Protein AF-A0A6P0P4T9-F1 (afdb_monomer_lite)

Foldseek 3Di:
DVVLLLVVLCVVQVHNAADPVRHDDLDADADDLVSSVVVVVVVVVVVVVVCVVCVPPDDDDDDCVPQPPDPVNPQVSQCVVCVVVVHDRDDDDDPGDDDDDPDSPSRHPPVVVNLVSCCPDPNNVVVVD

Radius of gyration: 17.33 Å; chains: 1; bounding box: 42×29×46 Å

Structure (mmCIF, N/CA/C/O backbone):
data_AF-A0A6P0P4T9-F1
#
_entry.id   AF-A0A6P0P4T9-F1
#
loop_
_atom_site.group_PDB
_atom_site.id
_atom_site.type_symbol
_atom_site.label_atom_id
_atom_site.label_alt_id
_atom_site.label_comp_id
_atom_site.label_asym_id
_atom_site.label_entity_id
_atom_site.label_seq_id
_atom_site.pdbx_PDB_ins_code
_atom_site.Cartn_x
_atom_site.Cartn_y
_atom_site.Cartn_z
_atom_site.occupancy
_atom_site.B_iso_or_equiv
_atom_site.auth_seq_id
_atom_site.auth_comp_id
_atom_site.auth_asym_id
_atom_site.auth_atom_id
_atom_site.pdbx_PDB_model_num
ATOM 1 N N . MET A 1 1 ? 2.540 5.036 -5.838 1.00 67.06 1 MET A N 1
ATOM 2 C CA . MET A 1 1 ? 3.641 4.279 -6.488 1.00 67.06 1 MET A CA 1
ATOM 3 C C . MET A 1 1 ? 4.438 3.394 -5.519 1.00 67.06 1 MET A C 1
ATOM 5 O O . MET A 1 1 ? 4.642 2.229 -5.840 1.00 67.06 1 MET A O 1
ATOM 9 N N . ARG A 1 2 ? 4.833 3.879 -4.328 1.00 70.62 2 ARG A N 1
ATOM 10 C CA . ARG A 1 2 ? 5.618 3.106 -3.334 1.00 70.62 2 ARG A CA 1
ATOM 11 C C . ARG A 1 2 ? 5.036 1.720 -3.007 1.00 70.62 2 ARG A C 1
ATOM 13 O O . ARG A 1 2 ? 5.771 0.741 -3.058 1.00 70.62 2 ARG A O 1
ATOM 20 N N . LYS A 1 3 ? 3.719 1.614 -2.777 1.00 72.62 3 LYS A N 1
ATOM 21 C CA . LYS A 1 3 ? 3.028 0.323 -2.573 1.00 72.62 3 LYS A CA 1
ATOM 22 C C . LYS A 1 3 ? 3.196 -0.636 -3.759 1.00 72.62 3 LYS A C 1
ATOM 24 O O . LYS A 1 3 ? 3.603 -1.771 -3.569 1.00 72.62 3 LYS A O 1
ATOM 29 N N . ALA A 1 4 ? 2.947 -0.161 -4.980 1.00 72.25 4 ALA A N 1
ATOM 30 C CA . ALA A 1 4 ? 3.064 -0.972 -6.193 1.00 72.25 4 ALA A CA 1
ATOM 31 C C . ALA A 1 4 ? 4.487 -1.506 -6.405 1.00 72.25 4 ALA A C 1
ATOM 33 O O . ALA A 1 4 ? 4.673 -2.675 -6.727 1.00 72.25 4 ALA A O 1
ATOM 34 N N . ILE A 1 5 ? 5.493 -0.667 -6.163 1.00 70.88 5 ILE A N 1
ATOM 35 C CA . ILE A 1 5 ? 6.899 -1.070 -6.218 1.00 70.88 5 ILE A CA 1
ATOM 36 C C . ILE A 1 5 ? 7.216 -2.089 -5.123 1.00 70.88 5 ILE A C 1
ATOM 38 O O . ILE A 1 5 ? 7.854 -3.099 -5.403 1.00 70.88 5 ILE A O 1
ATOM 42 N N . SER A 1 6 ? 6.757 -1.847 -3.893 1.00 70.31 6 SER A N 1
ATOM 43 C CA . SER A 1 6 ? 6.956 -2.762 -2.768 1.00 70.31 6 SER A CA 1
ATOM 44 C C . SER A 1 6 ? 6.359 -4.141 -3.055 1.00 70.31 6 SER A C 1
ATOM 46 O O . SER A 1 6 ? 7.020 -5.148 -2.822 1.00 70.31 6 SER A O 1
ATOM 48 N N . ASP A 1 7 ? 5.155 -4.200 -3.622 1.00 70.38 7 ASP A N 1
ATOM 49 C CA . ASP A 1 7 ? 4.485 -5.460 -3.948 1.00 70.38 7 ASP A CA 1
ATOM 50 C C . ASP A 1 7 ? 5.160 -6.181 -5.123 1.00 70.38 7 ASP A C 1
ATOM 52 O O . ASP A 1 7 ? 5.350 -7.397 -5.078 1.00 70.38 7 ASP A O 1
ATOM 56 N N . LEU A 1 8 ? 5.572 -5.460 -6.172 1.00 71.12 8 LEU A N 1
ATOM 57 C CA . LEU A 1 8 ? 6.332 -6.050 -7.284 1.00 71.12 8 LEU A CA 1
ATOM 58 C C . LEU A 1 8 ? 7.691 -6.579 -6.814 1.00 71.12 8 LEU A C 1
ATOM 60 O O . LEU A 1 8 ? 8.104 -7.669 -7.208 1.00 71.12 8 LEU A O 1
ATOM 64 N N . SER A 1 9 ? 8.344 -5.839 -5.923 1.00 69.06 9 SER A N 1
ATOM 65 C CA . SER A 1 9 ? 9.598 -6.210 -5.280 1.00 69.06 9 SER A CA 1
ATOM 66 C C . SER A 1 9 ? 9.469 -7.459 -4.415 1.00 69.06 9 SER A C 1
ATOM 68 O O . SER A 1 9 ? 10.217 -8.420 -4.597 1.00 69.06 9 SER A O 1
ATOM 70 N N . ALA A 1 10 ? 8.477 -7.496 -3.526 1.00 67.69 10 ALA A N 1
ATOM 71 C CA . ALA A 1 10 ? 8.215 -8.645 -2.669 1.00 67.69 10 ALA A CA 1
ATOM 72 C C . ALA A 1 10 ? 7.829 -9.889 -3.482 1.00 67.69 10 ALA A C 1
ATOM 74 O O . ALA A 1 10 ? 8.295 -10.988 -3.181 1.00 67.69 10 ALA A O 1
ATOM 75 N N . ASN A 1 11 ? 7.057 -9.726 -4.563 1.00 68.25 11 ASN A N 1
ATOM 76 C CA . ASN A 1 11 ? 6.736 -10.813 -5.489 1.00 68.25 11 ASN A CA 1
ATOM 77 C C . ASN A 1 11 ? 7.968 -11.332 -6.241 1.00 68.25 11 ASN A C 1
ATOM 79 O O . ASN A 1 11 ? 8.139 -12.545 -6.358 1.00 68.25 11 ASN A O 1
ATOM 83 N N . ALA A 1 12 ? 8.844 -10.442 -6.717 1.00 67.19 12 ALA A N 1
ATOM 84 C CA . ALA A 1 12 ? 10.089 -10.833 -7.376 1.00 67.19 12 ALA A CA 1
ATOM 85 C C . ALA A 1 12 ? 11.023 -11.593 -6.418 1.00 67.19 12 ALA A C 1
ATOM 87 O O . ALA A 1 12 ? 11.651 -12.575 -6.811 1.00 67.19 12 ALA A O 1
ATOM 88 N N . ARG A 1 13 ? 11.071 -11.171 -5.148 1.00 68.75 13 ARG A N 1
ATOM 89 C CA . ARG A 1 13 ? 11.926 -11.748 -4.098 1.00 68.75 13 ARG A CA 1
ATOM 90 C C . ARG A 1 13 ? 11.309 -12.961 -3.387 1.00 68.75 13 ARG A C 1
ATOM 92 O O . ARG A 1 13 ? 12.023 -13.679 -2.699 1.00 68.75 13 ARG A O 1
ATOM 99 N N . ARG A 1 14 ? 9.997 -13.191 -3.529 1.00 68.19 14 ARG A N 1
ATOM 100 C CA . ARG A 1 14 ? 9.192 -14.160 -2.749 1.00 68.19 14 ARG A CA 1
ATOM 101 C C . ARG A 1 14 ? 9.318 -14.002 -1.223 1.00 68.19 14 ARG A C 1
ATOM 103 O O . ARG A 1 14 ? 9.104 -14.961 -0.486 1.00 68.19 14 ARG A O 1
ATOM 110 N N . GLN A 1 15 ? 9.636 -12.802 -0.740 1.00 67.56 15 GLN A N 1
ATOM 111 C CA . GLN A 1 15 ? 9.807 -12.514 0.683 1.00 67.56 15 GLN A CA 1
ATOM 112 C C . GLN A 1 15 ? 9.188 -11.158 1.024 1.00 67.56 15 GLN A C 1
ATOM 114 O O . GLN A 1 15 ? 9.510 -10.145 0.407 1.00 67.56 15 GLN A O 1
ATOM 119 N N . TRP A 1 16 ? 8.301 -11.158 2.022 1.00 67.00 16 TRP A N 1
ATOM 120 C CA . TRP A 1 16 ? 7.497 -9.996 2.426 1.00 67.00 16 TRP A CA 1
ATOM 121 C C . TRP A 1 16 ? 7.948 -9.369 3.750 1.00 67.00 16 TRP A C 1
ATOM 123 O O . TRP A 1 16 ? 7.580 -8.237 4.060 1.00 67.00 16 TRP A O 1
ATOM 133 N N . HIS A 1 17 ? 8.739 -10.098 4.541 1.00 64.62 17 HIS A N 1
ATOM 134 C CA . HIS A 1 17 ? 9.144 -9.689 5.882 1.00 64.62 17 HIS A CA 1
ATOM 135 C C . HIS A 1 17 ? 10.657 -9.815 6.059 1.00 64.62 17 HIS A C 1
ATOM 137 O O . HIS A 1 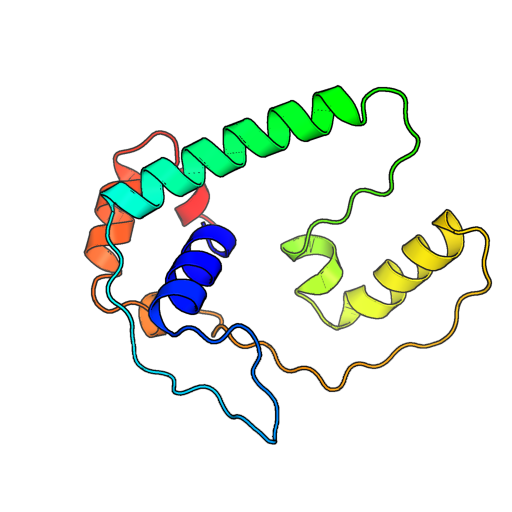17 ? 11.250 -10.824 5.675 1.00 64.62 17 HIS A O 1
ATOM 143 N N . ASP A 1 18 ? 11.247 -8.781 6.656 1.00 63.16 18 ASP A N 1
ATOM 144 C CA . ASP A 1 18 ? 12.613 -8.764 7.170 1.00 63.16 18 ASP A CA 1
ATOM 145 C C . ASP A 1 18 ? 12.544 -8.996 8.671 1.00 63.16 18 ASP A C 1
ATOM 147 O O . ASP A 1 18 ? 11.942 -8.205 9.408 1.00 63.16 18 ASP A O 1
ATOM 151 N N . THR A 1 19 ? 13.112 -10.109 9.117 1.00 61.62 19 THR A N 1
ATOM 152 C CA . THR A 1 19 ? 13.237 -10.421 10.539 1.00 61.62 19 THR A CA 1
ATOM 153 C C . THR A 1 19 ? 14.698 -10.723 10.857 1.00 61.62 19 THR A C 1
ATOM 155 O O . THR A 1 19 ? 15.450 -11.099 9.956 1.00 61.62 19 THR A O 1
ATOM 158 N N . PRO A 1 20 ? 15.138 -10.574 12.121 1.00 59.25 20 PRO A N 1
ATOM 159 C CA . PRO A 1 20 ? 16.508 -10.910 12.516 1.00 59.25 20 PRO A CA 1
ATOM 160 C C . PRO A 1 20 ? 16.930 -12.335 12.124 1.00 59.25 20 PRO A C 1
ATOM 162 O O . PRO A 1 20 ? 18.108 -12.589 11.895 1.00 59.25 20 PRO A O 1
ATOM 165 N N . GLU A 1 21 ? 15.966 -13.251 12.040 1.00 61.94 21 GLU A N 1
ATOM 166 C CA . GLU A 1 21 ? 16.151 -14.663 11.707 1.00 61.94 21 GLU A CA 1
ATOM 167 C C . GLU A 1 21 ? 16.141 -14.935 10.193 1.00 61.94 21 GLU A C 1
ATOM 169 O O . GLU A 1 21 ? 16.621 -15.982 9.763 1.00 61.94 21 GLU A O 1
ATOM 174 N N . ASN A 1 22 ? 15.607 -14.015 9.383 1.00 62.91 22 ASN A N 1
ATOM 175 C CA . ASN A 1 22 ? 15.535 -14.131 7.928 1.00 62.91 22 ASN A CA 1
ATOM 176 C C . ASN A 1 22 ? 15.774 -12.762 7.260 1.00 62.91 22 ASN A C 1
ATOM 178 O O . ASN A 1 22 ? 14.819 -12.120 6.802 1.00 62.91 22 ASN A O 1
ATOM 182 N N . PRO A 1 23 ? 17.034 -12.289 7.242 1.00 61.25 23 PRO A N 1
ATOM 183 C CA . PRO A 1 23 ? 17.360 -10.967 6.736 1.00 61.25 23 PRO A CA 1
ATOM 184 C C . PRO A 1 23 ? 17.122 -10.877 5.227 1.00 61.25 23 PRO A C 1
ATOM 186 O O . PRO A 1 23 ? 17.523 -11.759 4.465 1.00 61.25 23 PRO A O 1
ATOM 189 N N . LEU A 1 24 ? 16.498 -9.791 4.775 1.00 65.88 24 LEU A N 1
ATOM 190 C CA . LEU A 1 24 ? 16.264 -9.566 3.349 1.00 65.88 24 LEU A CA 1
ATOM 191 C C . LEU A 1 24 ? 17.570 -9.343 2.577 1.00 65.88 24 LEU A C 1
ATOM 193 O O . LEU A 1 24 ? 18.345 -8.428 2.866 1.00 65.88 24 LEU A O 1
ATOM 197 N N . LEU A 1 25 ? 17.757 -10.116 1.505 1.00 59.38 25 LEU A N 1
ATOM 198 C CA . LEU A 1 25 ? 18.765 -9.827 0.488 1.00 59.38 25 LEU A CA 1
ATOM 199 C C . LEU A 1 25 ? 18.340 -8.576 -0.291 1.00 59.38 25 LEU A C 1
ATOM 201 O O . LEU A 1 25 ? 17.420 -8.614 -1.111 1.00 59.38 25 LEU A O 1
ATOM 205 N N . LYS A 1 26 ? 19.027 -7.458 -0.038 1.00 63.16 26 LYS A N 1
ATOM 206 C CA . LYS A 1 26 ? 18.865 -6.185 -0.758 1.00 63.16 26 LYS A CA 1
ATOM 207 C C . LYS A 1 26 ? 19.484 -6.257 -2.157 1.00 63.16 26 LYS A C 1
ATOM 209 O O . LYS A 1 26 ? 20.423 -5.534 -2.469 1.00 63.16 26 LYS A O 1
ATOM 214 N N . ALA A 1 27 ? 18.997 -7.174 -2.987 1.00 62.97 27 ALA A N 1
ATOM 215 C CA . ALA A 1 27 ? 19.319 -7.159 -4.403 1.00 62.97 27 ALA A CA 1
ATOM 216 C C . ALA A 1 27 ? 18.454 -6.083 -5.086 1.00 62.97 27 ALA A C 1
ATOM 218 O O . ALA A 1 27 ? 17.223 -6.090 -4.900 1.00 62.97 27 ALA A O 1
ATOM 219 N N . PRO A 1 28 ? 19.064 -5.161 -5.850 1.00 65.69 28 PRO A N 1
ATOM 220 C CA . PRO A 1 28 ? 18.307 -4.202 -6.635 1.00 65.69 28 PRO A CA 1
ATOM 221 C C . PRO A 1 28 ? 17.475 -4.966 -7.674 1.00 65.69 28 PRO A C 1
ATOM 223 O O . PRO A 1 28 ? 17.905 -5.985 -8.218 1.00 65.69 28 PRO A O 1
ATOM 226 N N . ILE A 1 29 ? 16.239 -4.525 -7.885 1.00 76.00 29 ILE A N 1
ATOM 227 C CA . ILE A 1 29 ? 15.257 -5.211 -8.733 1.00 76.00 29 ILE A CA 1
ATOM 228 C C . ILE A 1 29 ? 15.045 -4.449 -10.037 1.00 76.00 29 ILE A C 1
ATOM 230 O O . ILE A 1 29 ? 15.113 -3.226 -10.066 1.00 76.00 29 ILE A O 1
ATOM 234 N N . SER A 1 30 ? 14.746 -5.156 -11.123 1.00 80.19 30 SER A N 1
ATOM 235 C CA . SER A 1 30 ? 14.230 -4.523 -12.33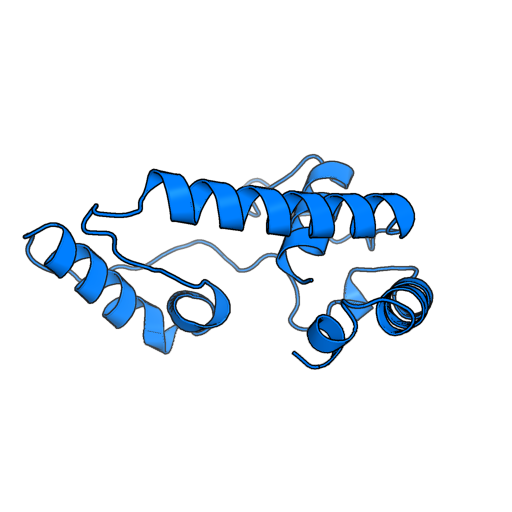9 1.00 80.19 30 SER A CA 1
ATOM 236 C C . SER A 1 30 ? 12.704 -4.571 -12.328 1.00 80.19 30 SER A C 1
ATOM 238 O O . SER A 1 30 ? 12.111 -5.593 -11.969 1.00 80.19 30 SER A O 1
ATOM 240 N N . ILE A 1 31 ? 12.070 -3.458 -12.691 1.00 83.00 31 ILE A N 1
ATOM 241 C CA . ILE A 1 31 ? 10.617 -3.314 -12.744 1.00 83.00 31 ILE A CA 1
ATOM 242 C C . ILE A 1 31 ? 10.150 -3.302 -14.195 1.00 83.00 31 ILE A C 1
ATOM 244 O O . ILE A 1 31 ? 10.612 -2.518 -15.013 1.00 83.00 31 ILE A O 1
ATOM 248 N N . ASP A 1 32 ? 9.164 -4.143 -14.486 1.00 86.75 32 ASP A N 1
ATOM 249 C CA . ASP A 1 32 ? 8.434 -4.133 -15.749 1.00 86.75 32 ASP A CA 1
ATOM 250 C C . ASP A 1 32 ? 7.347 -3.044 -15.708 1.00 86.75 32 ASP A C 1
ATOM 252 O O . ASP A 1 32 ? 6.346 -3.171 -14.991 1.00 86.75 32 ASP A O 1
ATOM 256 N N . CYS A 1 33 ? 7.538 -1.978 -16.488 1.00 87.44 33 CYS A N 1
ATOM 257 C CA . CYS A 1 33 ? 6.632 -0.829 -16.564 1.00 87.44 33 CYS A CA 1
ATOM 258 C C . CYS A 1 33 ? 5.193 -1.209 -16.963 1.00 87.44 33 CYS A C 1
ATOM 260 O O . CYS A 1 33 ? 4.229 -0.633 -16.450 1.00 87.44 33 CYS A O 1
ATOM 262 N N . GLN A 1 34 ? 5.015 -2.227 -17.814 1.00 87.81 34 GLN A N 1
ATOM 263 C CA . GLN A 1 34 ? 3.691 -2.702 -18.235 1.00 87.81 34 GLN A CA 1
ATOM 264 C C . GLN A 1 34 ? 2.973 -3.463 -17.117 1.00 87.81 34 GLN A C 1
ATOM 266 O O . GLN A 1 34 ? 1.747 -3.400 -16.994 1.00 87.81 34 GLN A O 1
ATOM 271 N N . LYS A 1 35 ? 3.714 -4.184 -16.273 1.00 85.62 35 LYS A N 1
ATOM 272 C CA . LYS A 1 35 ? 3.137 -4.792 -15.064 1.00 85.62 35 LYS A CA 1
ATOM 273 C C . LYS A 1 35 ? 2.828 -3.739 -14.010 1.00 85.62 35 LYS A C 1
ATOM 275 O O . LYS A 1 35 ? 1.773 -3.820 -13.383 1.00 85.62 35 LYS A O 1
ATOM 280 N N . LEU A 1 36 ? 3.700 -2.743 -13.853 1.00 86.69 36 LEU A N 1
ATOM 281 C CA . LEU A 1 36 ? 3.507 -1.645 -12.911 1.00 86.69 36 LEU A CA 1
ATOM 282 C C . LEU A 1 36 ? 2.216 -0.873 -13.201 1.00 86.69 36 LEU A C 1
ATOM 284 O O . LEU A 1 36 ? 1.406 -0.702 -12.293 1.00 86.69 36 LEU A O 1
ATOM 288 N N . ILE A 1 37 ? 1.979 -0.470 -14.452 1.00 88.38 37 ILE A N 1
ATOM 289 C CA . ILE A 1 37 ? 0.776 0.299 -14.804 1.00 88.38 37 ILE A CA 1
ATOM 290 C C . ILE A 1 37 ? -0.509 -0.496 -14.575 1.00 88.38 37 ILE A C 1
ATOM 292 O O . ILE A 1 37 ? -1.429 -0.003 -13.925 1.00 88.38 37 ILE A O 1
ATOM 296 N N . LYS A 1 38 ? -0.537 -1.763 -15.005 1.00 88.81 38 LYS A N 1
ATOM 297 C CA . LYS A 1 38 ? -1.681 -2.657 -14.784 1.00 88.81 38 LYS A CA 1
ATOM 298 C C . LYS A 1 38 ? -1.966 -2.843 -13.300 1.00 88.81 38 LYS A C 1
ATOM 300 O O . LYS A 1 38 ? -3.125 -2.935 -12.901 1.00 88.81 38 LYS A O 1
ATOM 305 N N . PHE A 1 39 ? -0.919 -2.897 -12.479 1.00 85.69 39 PHE A N 1
ATOM 306 C CA . PHE A 1 39 ? -1.067 -3.000 -11.036 1.00 85.69 39 PHE A CA 1
ATOM 307 C C . PHE A 1 39 ? -1.633 -1.713 -10.426 1.00 85.69 39 PHE A C 1
ATOM 309 O O . PHE A 1 39 ? -2.560 -1.786 -9.624 1.00 85.69 39 PHE A O 1
ATOM 316 N N . ILE A 1 40 ? -1.145 -0.537 -10.837 1.00 87.94 40 ILE A N 1
ATOM 317 C CA . ILE A 1 40 ? -1.678 0.757 -10.382 1.00 87.94 40 ILE A CA 1
ATOM 318 C C . ILE A 1 40 ? -3.163 0.893 -10.754 1.00 87.94 40 ILE A C 1
ATOM 320 O O . ILE A 1 40 ? -3.982 1.232 -9.900 1.00 87.94 40 ILE A O 1
ATOM 324 N N . GLU A 1 41 ? -3.530 0.570 -11.994 1.00 90.50 41 GLU A N 1
ATOM 325 C CA . GLU A 1 41 ? -4.924 0.570 -12.457 1.00 90.50 41 GLU A CA 1
ATOM 326 C C . GLU A 1 41 ? -5.794 -0.410 -11.665 1.00 90.50 41 GLU A C 1
ATOM 328 O O . GLU A 1 41 ? -6.935 -0.105 -11.303 1.00 90.50 41 GLU A O 1
ATOM 333 N N . TRP A 1 42 ? -5.255 -1.595 -11.371 1.00 89.50 42 TRP A N 1
ATOM 334 C CA . TRP A 1 42 ? -5.931 -2.583 -10.545 1.00 89.50 42 TRP A CA 1
ATOM 335 C C . TRP A 1 42 ? -6.157 -2.065 -9.121 1.00 89.50 42 TRP A C 1
ATOM 337 O O . TRP A 1 42 ? -7.280 -2.171 -8.627 1.00 89.50 42 TRP A O 1
ATOM 347 N N . CYS A 1 43 ? -5.161 -1.431 -8.494 1.00 86.69 43 CYS A N 1
ATOM 348 C CA . CYS A 1 43 ? -5.323 -0.777 -7.194 1.00 86.69 43 CYS A CA 1
ATOM 349 C C . CYS A 1 43 ? -6.402 0.315 -7.235 1.00 86.69 43 CYS A C 1
ATOM 351 O O . CYS A 1 43 ? -7.279 0.328 -6.378 1.00 86.69 43 CYS A O 1
ATOM 353 N N . GLU A 1 44 ? -6.407 1.183 -8.251 1.00 88.50 44 GLU A N 1
ATOM 354 C CA . GLU A 1 44 ? -7.427 2.234 -8.422 1.00 88.50 44 GLU A CA 1
ATOM 355 C C . GLU A 1 44 ? -8.842 1.640 -8.573 1.00 88.50 44 GLU A C 1
ATOM 357 O O . GLU A 1 44 ? -9.838 2.195 -8.103 1.00 88.50 44 GLU A O 1
ATOM 362 N N . LYS A 1 45 ? -8.955 0.489 -9.244 1.00 91.31 45 LYS A N 1
ATOM 363 C CA . LYS A 1 45 ? -10.220 -0.240 -9.382 1.00 91.31 45 LYS A CA 1
ATOM 364 C C . LYS A 1 45 ? -10.650 -0.899 -8.070 1.00 91.31 45 LYS A C 1
ATOM 366 O O . LYS A 1 45 ? -11.844 -0.912 -7.786 1.00 91.31 45 LYS A O 1
ATOM 371 N N . MET A 1 46 ? -9.719 -1.473 -7.308 1.00 88.44 46 MET A N 1
ATOM 372 C CA . MET A 1 46 ? -10.022 -2.097 -6.017 1.00 88.44 46 MET A CA 1
ATOM 373 C C . MET A 1 46 ? -10.427 -1.054 -4.980 1.00 88.44 46 MET A C 1
ATOM 375 O O . MET A 1 46 ? -11.470 -1.239 -4.369 1.00 88.44 46 MET A O 1
ATOM 379 N N . ASN A 1 47 ? -9.709 0.069 -4.877 1.00 87.19 47 ASN A N 1
ATOM 380 C CA . ASN A 1 47 ? -10.059 1.157 -3.959 1.00 87.19 47 ASN A CA 1
ATOM 381 C C . ASN A 1 47 ? -11.489 1.660 -4.202 1.00 87.19 47 ASN A C 1
ATOM 383 O O . ASN A 1 47 ? -12.282 1.731 -3.272 1.00 87.19 47 ASN A O 1
ATOM 387 N N . ARG A 1 48 ? -11.872 1.905 -5.464 1.00 89.81 48 ARG A N 1
ATOM 388 C CA . ARG A 1 48 ? -13.249 2.320 -5.798 1.00 89.81 48 ARG A CA 1
ATOM 389 C C . ARG A 1 48 ? -14.304 1.290 -5.404 1.00 89.81 48 ARG A C 1
ATOM 391 O O . ARG A 1 48 ? -15.403 1.654 -5.004 1.00 89.81 48 ARG A O 1
ATOM 398 N N . LYS A 1 49 ? -14.001 -0.002 -5.551 1.00 90.38 49 LYS A N 1
ATOM 399 C CA . LYS A 1 49 ? -14.914 -1.069 -5.123 1.00 90.38 49 LYS A CA 1
ATOM 400 C C . LYS A 1 49 ? -15.006 -1.151 -3.606 1.00 90.38 49 LYS A C 1
ATOM 402 O O . LYS A 1 49 ? -16.095 -1.348 -3.089 1.00 90.38 49 LYS A O 1
ATOM 407 N N . GLU A 1 50 ? -13.880 -1.026 -2.917 1.00 88.50 50 GLU A N 1
ATOM 408 C CA . GLU A 1 50 ? -13.822 -1.019 -1.460 1.00 88.50 50 GLU A CA 1
ATOM 409 C C . GLU A 1 50 ? -14.663 0.130 -0.903 1.00 88.50 50 GLU A C 1
ATOM 411 O O . GLU A 1 50 ? -15.561 -0.132 -0.113 1.00 88.50 50 GLU A O 1
ATOM 416 N N . GLU A 1 51 ? -14.487 1.352 -1.421 1.00 88.00 51 GLU A N 1
ATOM 417 C CA . GLU A 1 51 ? -15.298 2.530 -1.077 1.00 88.00 51 GLU A CA 1
ATOM 418 C C . GLU A 1 51 ? -16.803 2.284 -1.249 1.00 88.00 51 GLU A C 1
ATOM 420 O O . GLU A 1 51 ? -17.592 2.661 -0.387 1.00 88.00 51 GLU A O 1
ATOM 425 N N . GLN A 1 52 ? -17.210 1.617 -2.333 1.00 90.25 52 GLN A N 1
ATOM 426 C CA . GLN A 1 52 ? -18.612 1.258 -2.568 1.00 90.25 52 GLN A CA 1
ATOM 427 C C . GLN A 1 52 ? -19.131 0.214 -1.574 1.00 90.25 52 GLN A C 1
ATOM 429 O O . GLN A 1 52 ? -20.273 0.300 -1.135 1.00 90.25 52 GLN A O 1
ATOM 434 N N . VAL A 1 53 ? -18.314 -0.784 -1.228 1.00 90.44 53 VAL A N 1
ATOM 435 C CA . VAL A 1 53 ? -18.701 -1.869 -0.311 1.00 90.44 53 VAL A CA 1
ATOM 436 C C . VAL A 1 53 ? -18.812 -1.370 1.126 1.00 90.44 53 VAL A C 1
ATOM 438 O O . VAL A 1 53 ? -19.711 -1.791 1.850 1.00 90.44 53 VAL A O 1
ATOM 441 N N . ILE A 1 54 ? -17.918 -0.472 1.538 1.00 90.56 54 ILE A N 1
ATOM 442 C CA . ILE A 1 54 ? -17.919 0.100 2.888 1.00 90.56 54 ILE A CA 1
ATOM 443 C C . ILE A 1 54 ? -18.839 1.319 3.009 1.00 90.56 54 ILE A C 1
ATOM 445 O O . ILE A 1 54 ? -18.981 1.876 4.098 1.00 90.56 54 ILE A O 1
ATOM 449 N N . GLN A 1 55 ? -19.479 1.743 1.915 1.00 89.81 55 GLN A N 1
ATOM 450 C CA . GLN A 1 55 ? -20.395 2.873 1.923 1.00 89.81 55 GLN A CA 1
ATOM 451 C C . GLN A 1 55 ? -21.536 2.624 2.921 1.00 89.81 55 GLN A C 1
ATOM 453 O O . GLN A 1 55 ? -22.299 1.669 2.803 1.00 89.81 55 GLN A O 1
ATOM 458 N N . GLY A 1 56 ? -21.662 3.512 3.909 1.00 86.38 56 GLY A N 1
ATOM 459 C CA . GLY A 1 56 ? -22.666 3.399 4.971 1.00 86.38 56 GLY A CA 1
ATOM 460 C C . GLY A 1 56 ? -22.222 2.588 6.192 1.00 86.38 56 GLY A C 1
ATOM 461 O O . GLY A 1 56 ? -22.983 2.496 7.153 1.00 86.38 56 GLY A O 1
ATOM 462 N N . LEU A 1 57 ? -21.000 2.048 6.199 1.00 89.62 57 LEU A N 1
ATOM 463 C CA . LEU A 1 57 ? -20.381 1.472 7.389 1.00 89.62 57 LEU A CA 1
ATOM 464 C C . LEU A 1 57 ? -19.522 2.524 8.096 1.00 89.62 57 LEU A C 1
ATOM 466 O O . LEU A 1 57 ? -18.829 3.318 7.461 1.00 89.62 57 LEU A O 1
ATOM 470 N N . SER A 1 58 ? -19.533 2.503 9.429 1.00 88.38 58 SER A N 1
ATOM 471 C CA . SER A 1 58 ? -18.495 3.194 10.194 1.00 88.38 58 SER A CA 1
ATOM 472 C C . SER A 1 58 ? -17.177 2.472 9.931 1.00 88.38 58 SER A C 1
ATOM 474 O O . SER A 1 58 ? -17.120 1.250 10.062 1.00 88.38 58 SER A O 1
ATOM 476 N N . CYS A 1 59 ? -16.157 3.202 9.488 1.00 90.31 59 CYS A N 1
ATOM 477 C CA . CYS A 1 59 ? -14.836 2.670 9.171 1.00 90.31 59 CYS A CA 1
ATOM 478 C C . CYS A 1 59 ? -13.773 3.658 9.648 1.00 90.31 59 CYS A C 1
ATOM 480 O O . CYS A 1 59 ? -13.902 4.866 9.447 1.00 90.31 59 CYS A O 1
ATOM 482 N N . LEU A 1 60 ? -12.698 3.140 10.240 1.00 91.88 60 LEU A N 1
ATOM 483 C CA . LEU A 1 60 ? -11.504 3.925 10.525 1.00 91.88 60 LEU A CA 1
ATOM 484 C C . LEU A 1 60 ? -10.583 3.897 9.303 1.00 91.88 60 LEU A C 1
ATOM 486 O O . LEU A 1 60 ? -10.064 2.844 8.936 1.00 91.88 60 LEU A O 1
ATOM 490 N N . HIS A 1 61 ? -10.369 5.053 8.679 1.00 89.44 61 HIS A N 1
ATOM 491 C CA . HIS A 1 61 ? -9.492 5.165 7.518 1.00 89.44 61 HIS A CA 1
ATOM 492 C C . HIS A 1 61 ? -8.042 5.409 7.951 1.00 89.44 61 HIS A C 1
ATOM 494 O O . HIS A 1 61 ? -7.736 6.430 8.564 1.00 89.44 61 HIS A O 1
ATOM 500 N N . LEU A 1 62 ? -7.147 4.478 7.614 1.00 90.56 62 LEU A N 1
ATOM 501 C CA . LEU A 1 62 ? -5.725 4.551 7.950 1.00 90.56 62 LEU A CA 1
ATOM 502 C C . LEU A 1 62 ? -4.871 4.536 6.682 1.00 90.56 62 LEU A C 1
ATOM 504 O O . LEU A 1 62 ? -4.857 3.574 5.921 1.00 90.56 62 LEU A O 1
ATOM 508 N N . ILE A 1 63 ? -4.115 5.611 6.495 1.00 87.75 63 ILE A N 1
ATOM 509 C CA . ILE A 1 63 ? -3.150 5.803 5.405 1.00 87.75 63 ILE A CA 1
ATOM 510 C C . ILE A 1 63 ? -1.739 5.574 5.945 1.00 87.75 63 ILE A C 1
ATOM 512 O O . ILE A 1 63 ? -1.336 6.257 6.888 1.00 87.75 63 ILE A O 1
ATOM 516 N N . TYR A 1 64 ? -0.975 4.658 5.349 1.00 83.31 64 TYR A N 1
ATOM 517 C CA . TYR A 1 64 ? 0.366 4.300 5.825 1.00 83.31 64 TYR A CA 1
ATOM 518 C C . TYR A 1 64 ? 1.292 5.519 5.938 1.00 83.31 64 TYR A C 1
ATOM 520 O O . TYR A 1 64 ? 1.913 5.732 6.976 1.00 83.31 64 TYR A O 1
ATOM 528 N N . GLU A 1 65 ? 1.339 6.350 4.901 1.00 82.44 65 GLU A N 1
ATOM 529 C CA . GLU A 1 65 ? 2.213 7.519 4.790 1.00 82.44 65 GLU A CA 1
ATOM 530 C C . GLU A 1 65 ? 1.953 8.559 5.888 1.00 82.44 65 GLU A C 1
ATOM 532 O O . GLU A 1 65 ? 2.879 9.219 6.347 1.00 82.44 65 GLU A O 1
ATOM 537 N N . THR A 1 66 ? 0.708 8.672 6.346 1.00 85.38 66 THR A N 1
ATOM 538 C CA . THR A 1 66 ? 0.306 9.632 7.381 1.00 85.38 66 THR A CA 1
ATOM 539 C C . THR A 1 66 ? 0.408 9.037 8.787 1.00 85.38 66 THR A C 1
ATOM 541 O O . THR A 1 66 ? 0.846 9.701 9.723 1.00 85.38 66 THR A O 1
ATOM 544 N N . HIS A 1 67 ? 0.013 7.775 8.943 1.00 89.19 67 HIS A N 1
ATOM 545 C CA . HIS A 1 67 ? -0.236 7.173 10.253 1.00 89.19 67 HIS A CA 1
ATOM 546 C C . HIS A 1 67 ? 0.904 6.265 10.735 1.00 89.19 67 HIS A C 1
ATOM 548 O O . HIS A 1 67 ? 1.107 6.103 11.934 1.00 89.19 67 HIS A O 1
ATOM 554 N N . LEU A 1 68 ? 1.649 5.651 9.809 1.00 86.62 68 LEU A N 1
ATOM 555 C CA . LEU A 1 68 ? 2.618 4.593 10.117 1.00 86.62 68 LEU A CA 1
ATOM 556 C C . LEU A 1 68 ? 4.028 4.864 9.578 1.00 86.62 68 LEU A C 1
ATOM 558 O O . LEU A 1 68 ? 4.965 4.158 9.951 1.00 86.62 68 LEU A O 1
ATOM 562 N N . LEU A 1 69 ? 4.218 5.862 8.715 1.00 82.81 69 LEU A N 1
ATOM 563 C CA . LEU A 1 69 ? 5.535 6.174 8.160 1.00 82.81 69 LEU A CA 1
ATOM 564 C C . LEU A 1 69 ? 6.455 6.857 9.180 1.00 82.81 69 LEU A C 1
ATOM 566 O O . LEU A 1 69 ? 7.630 6.499 9.257 1.00 82.81 69 LEU A O 1
ATOM 570 N N . ASN A 1 70 ? 5.933 7.813 9.956 1.00 84.06 70 ASN A N 1
ATOM 571 C CA . ASN A 1 70 ? 6.672 8.460 11.039 1.00 84.06 70 ASN A CA 1
ATOM 572 C C . ASN A 1 70 ? 6.426 7.705 12.353 1.00 84.06 70 ASN A C 1
ATOM 574 O O . ASN A 1 70 ? 5.286 7.573 12.787 1.00 84.06 70 ASN A O 1
ATOM 578 N N . SER A 1 71 ? 7.490 7.243 13.013 1.00 85.81 71 SER A N 1
ATOM 579 C CA . SER A 1 71 ? 7.381 6.566 14.310 1.00 85.81 71 SER A CA 1
ATOM 580 C C . SER A 1 71 ? 6.756 7.428 15.404 1.00 85.81 71 SER A C 1
ATOM 582 O O . SER A 1 71 ? 6.163 6.895 16.338 1.00 85.81 71 SER A O 1
ATOM 584 N N . GLU A 1 72 ? 6.853 8.751 15.293 1.00 88.25 72 GLU A N 1
ATOM 585 C CA . GLU A 1 72 ? 6.259 9.683 16.255 1.00 88.25 72 GLU A CA 1
ATOM 586 C C . GLU A 1 72 ? 4.724 9.654 16.227 1.00 88.25 72 GLU A C 1
ATOM 588 O O . GLU A 1 72 ? 4.090 9.898 17.250 1.00 88.25 72 GLU A O 1
ATOM 593 N N . THR A 1 73 ? 4.112 9.298 15.090 1.00 89.75 73 THR A N 1
ATOM 594 C CA . THR A 1 73 ? 2.647 9.239 14.942 1.00 89.75 73 THR A CA 1
ATOM 595 C C . THR A 1 73 ? 2.067 7.857 15.251 1.00 89.75 73 THR A C 1
ATOM 597 O O . THR A 1 73 ? 0.845 7.682 15.252 1.00 89.75 73 THR A O 1
ATOM 600 N N . HIS A 1 74 ? 2.912 6.866 15.567 1.00 91.69 74 HIS A N 1
ATOM 601 C CA . HIS A 1 74 ? 2.477 5.483 15.796 1.00 91.69 74 HIS A CA 1
ATOM 602 C C . HIS A 1 74 ? 1.557 5.358 17.001 1.00 91.69 74 HIS A C 1
ATOM 604 O O . HIS A 1 74 ? 0.487 4.769 16.878 1.00 91.69 74 HIS A O 1
ATOM 610 N N . GLN A 1 75 ? 1.939 5.921 18.151 1.00 92.94 75 GLN A N 1
ATOM 611 C CA . GLN A 1 75 ? 1.116 5.789 19.355 1.00 92.94 75 GLN A CA 1
ATOM 612 C C . GLN A 1 75 ? -0.236 6.480 19.169 1.00 92.94 75 GLN A C 1
ATOM 614 O O . GLN A 1 75 ? -1.259 5.873 19.451 1.00 92.94 75 GLN A O 1
ATOM 619 N N . GLN A 1 76 ? -0.255 7.679 18.580 1.00 94.00 76 GLN A N 1
ATOM 620 C CA . GLN A 1 76 ? -1.499 8.387 18.269 1.00 94.00 76 GLN A CA 1
ATOM 621 C C . GL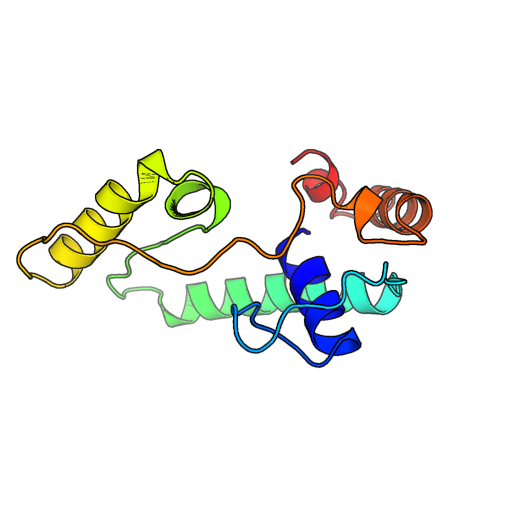N A 1 76 ? -2.404 7.578 17.325 1.00 94.00 76 GLN A C 1
ATOM 623 O O . GLN A 1 76 ? -3.615 7.502 17.521 1.00 94.00 76 GLN A O 1
ATOM 628 N N . THR A 1 77 ? -1.828 6.943 16.303 1.00 94.69 77 THR A N 1
ATOM 629 C CA . THR A 1 77 ? -2.576 6.074 15.384 1.00 94.69 77 THR A CA 1
ATOM 630 C C . THR A 1 77 ? -3.185 4.880 16.113 1.00 94.69 77 THR A C 1
ATOM 632 O O . THR A 1 77 ? -4.346 4.538 15.894 1.00 94.69 77 THR A O 1
ATOM 635 N N . ILE A 1 78 ? -2.413 4.256 16.997 1.00 94.06 78 ILE A N 1
ATOM 636 C CA . ILE A 1 78 ? -2.865 3.133 17.814 1.00 94.06 78 ILE A CA 1
ATOM 637 C C . ILE A 1 78 ? -3.962 3.569 18.796 1.00 94.06 78 ILE A C 1
ATOM 639 O O . ILE A 1 78 ? -4.956 2.862 18.942 1.00 94.06 78 ILE A O 1
ATOM 643 N N . ASP A 1 79 ? -3.847 4.751 19.400 1.00 94.56 79 ASP A N 1
ATOM 644 C CA . ASP A 1 79 ? -4.876 5.320 20.275 1.00 94.56 79 ASP A CA 1
ATOM 645 C C . ASP A 1 79 ? -6.201 5.518 19.523 1.00 94.56 79 ASP A C 1
ATOM 647 O O . ASP A 1 79 ? -7.268 5.178 20.039 1.00 94.56 79 ASP A O 1
ATOM 651 N N . ASN A 1 80 ? -6.141 5.990 18.272 1.00 94.75 80 ASN A N 1
ATOM 652 C CA . ASN A 1 80 ? -7.320 6.112 17.411 1.00 94.75 80 ASN A CA 1
ATOM 653 C C . ASN A 1 80 ? -7.965 4.746 17.129 1.00 94.75 80 ASN A C 1
ATOM 655 O O . ASN A 1 80 ? -9.191 4.639 17.124 1.00 94.75 80 ASN A O 1
ATOM 659 N N . ILE A 1 81 ? -7.158 3.698 16.934 1.00 95.19 81 ILE A N 1
ATOM 660 C CA . ILE A 1 81 ? -7.647 2.322 16.759 1.00 95.19 81 ILE A CA 1
ATOM 661 C C . ILE A 1 81 ? -8.319 1.821 18.042 1.00 95.19 81 ILE A C 1
ATOM 663 O O . ILE A 1 81 ? -9.431 1.299 17.976 1.00 95.19 81 ILE A O 1
ATOM 667 N N . PHE A 1 82 ? -7.693 2.008 19.208 1.00 96.19 82 PHE A N 1
ATOM 668 C CA . PHE A 1 82 ? -8.278 1.622 20.497 1.00 96.19 82 PHE A CA 1
ATOM 669 C C . PHE A 1 82 ? -9.619 2.320 20.744 1.00 96.19 82 PHE A C 1
ATOM 671 O O . PHE A 1 82 ? -10.597 1.657 21.097 1.00 96.19 82 PHE A O 1
ATOM 678 N N . SER A 1 83 ? -9.677 3.628 20.481 1.00 95.06 83 SER A N 1
ATOM 679 C CA . SER A 1 83 ? -10.896 4.437 20.568 1.00 95.06 83 SER A CA 1
ATOM 680 C C . SER A 1 83 ? -11.992 3.915 19.637 1.00 95.06 83 SER A C 1
ATOM 682 O O . SER A 1 83 ? -13.118 3.681 20.074 1.00 95.06 83 SER A O 1
ATOM 684 N N . TYR A 1 84 ? -11.651 3.638 18.375 1.00 95.25 84 TYR A N 1
ATOM 685 C CA . TYR A 1 84 ? -12.587 3.088 17.395 1.00 95.25 84 TYR A CA 1
ATOM 686 C C . TYR A 1 84 ? -13.140 1.713 17.806 1.00 95.25 84 TYR A C 1
ATOM 688 O O . TYR A 1 84 ? -14.319 1.432 17.604 1.00 95.25 84 TYR A O 1
ATOM 696 N N . LEU A 1 85 ? -12.309 0.869 18.424 1.00 94.88 85 LEU A N 1
ATOM 697 C CA . LEU A 1 85 ? -12.706 -0.445 18.939 1.00 94.88 85 LEU A CA 1
ATOM 698 C C . LEU A 1 85 ? -13.432 -0.383 20.297 1.00 94.88 85 LEU A C 1
ATOM 700 O O . LEU A 1 85 ? -13.897 -1.414 20.778 1.00 94.88 85 LEU A O 1
ATOM 704 N N . GLY A 1 86 ? -13.527 0.793 20.928 1.00 94.50 86 GLY A N 1
ATOM 705 C CA . GLY A 1 86 ? -14.145 0.958 22.247 1.00 94.50 86 GLY A CA 1
ATOM 706 C C . GLY A 1 86 ? -13.336 0.327 23.383 1.00 94.50 86 GLY A C 1
ATOM 707 O O . GLY A 1 86 ? -13.903 -0.190 24.343 1.00 94.50 86 GLY A O 1
ATOM 708 N N . THR A 1 87 ? -12.008 0.332 23.265 1.00 95.50 87 THR A N 1
ATOM 709 C CA . THR A 1 87 ? -11.086 -0.328 24.202 1.00 95.50 87 THR A CA 1
ATOM 710 C C . THR A 1 87 ? -10.081 0.658 24.792 1.00 95.50 87 THR A C 1
ATOM 712 O O . THR A 1 87 ? -9.840 1.732 24.244 1.00 95.50 87 THR A O 1
ATOM 715 N N . TYR A 1 88 ? -9.504 0.311 25.944 1.00 93.06 88 TYR A N 1
ATOM 716 C CA . TYR A 1 88 ? -8.509 1.156 26.602 1.00 93.06 88 TYR A CA 1
ATOM 717 C C . TYR A 1 88 ? -7.189 1.145 25.835 1.00 93.06 88 TYR A C 1
ATOM 719 O O . TYR A 1 88 ? -6.681 0.076 25.495 1.00 93.06 88 TYR A O 1
ATOM 727 N N . SER A 1 89 ? -6.617 2.332 25.617 1.00 94.31 89 SER A N 1
ATOM 728 C CA . SER A 1 89 ? -5.293 2.432 25.013 1.00 94.31 89 SER A CA 1
ATOM 729 C C . SER A 1 89 ? -4.197 1.968 25.968 1.00 94.31 89 SER A C 1
ATOM 731 O O . SER A 1 89 ? -4.237 2.221 27.176 1.00 94.31 89 SER A O 1
ATOM 733 N N . VAL A 1 90 ? -3.192 1.309 25.395 1.00 93.44 90 VAL A N 1
ATOM 734 C CA . VAL A 1 90 ? -1.936 0.964 26.053 1.00 93.44 90 VAL A CA 1
ATOM 735 C C . VAL A 1 90 ? -0.750 1.353 25.162 1.00 93.44 90 VAL A C 1
ATOM 737 O O .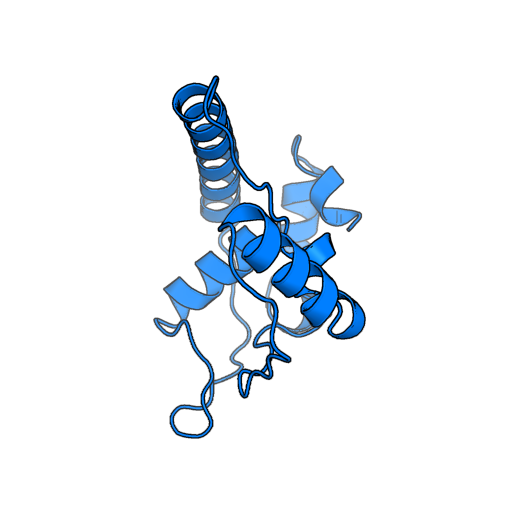 VAL A 1 90 ? -0.879 1.367 23.934 1.00 93.44 90 VAL A O 1
ATOM 740 N N . PRO A 1 91 ? 0.431 1.633 25.742 1.00 92.19 91 PRO A N 1
ATOM 741 C CA . PRO A 1 91 ? 1.638 1.871 24.960 1.00 92.19 91 PRO A CA 1
ATOM 742 C C . PRO A 1 91 ? 2.020 0.648 24.117 1.00 92.19 91 PRO A C 1
ATOM 744 O O . PRO A 1 91 ? 2.184 -0.451 24.653 1.00 92.19 91 PRO A O 1
ATOM 747 N N . VAL A 1 92 ? 2.221 0.841 22.812 1.00 89.06 92 VAL A N 1
ATOM 748 C CA . VAL A 1 92 ? 2.607 -0.230 21.879 1.00 89.06 92 VAL A CA 1
ATOM 749 C C . VAL A 1 92 ? 4.018 0.006 21.348 1.00 89.06 92 VAL A C 1
ATOM 751 O O . VAL A 1 92 ? 4.426 1.127 21.058 1.00 89.06 92 VAL A O 1
ATOM 754 N N . LYS A 1 93 ? 4.790 -1.077 21.213 1.00 84.25 93 LYS A N 1
ATOM 755 C CA . LYS A 1 93 ? 6.118 -1.075 20.589 1.00 84.25 93 LYS A CA 1
ATOM 756 C C . LYS A 1 93 ? 6.206 -2.204 19.572 1.00 84.25 93 LYS A C 1
ATOM 758 O O . LYS A 1 93 ? 5.721 -3.303 19.826 1.00 84.25 93 LYS A O 1
ATOM 763 N N . THR A 1 94 ? 6.875 -1.953 18.450 1.00 80.56 94 THR A N 1
ATOM 764 C CA . THR A 1 94 ? 7.160 -2.968 17.430 1.00 80.56 94 THR A CA 1
ATOM 765 C C . THR A 1 94 ? 8.656 -3.258 17.357 1.00 80.56 94 THR A C 1
ATOM 767 O O . THR A 1 94 ? 9.485 -2.373 17.558 1.00 80.56 94 THR A O 1
ATOM 770 N N . LYS A 1 95 ? 9.003 -4.517 17.078 1.00 78.31 95 LYS A N 1
ATOM 771 C CA . LYS A 1 95 ? 10.378 -4.934 16.755 1.00 78.31 95 LYS A CA 1
ATOM 772 C C . LYS A 1 95 ? 10.643 -4.934 15.245 1.00 78.31 95 LYS A C 1
ATOM 774 O O . LYS A 1 95 ? 11.764 -5.213 14.829 1.00 78.31 95 LYS A O 1
ATOM 779 N N . MET A 1 96 ? 9.619 -4.671 14.432 1.00 73.62 96 MET A N 1
ATOM 780 C CA . MET A 1 96 ? 9.731 -4.695 12.978 1.00 73.62 96 MET A CA 1
ATOM 781 C C . MET A 1 96 ? 10.548 -3.503 12.488 1.00 73.62 96 MET A C 1
ATOM 783 O O . MET A 1 96 ? 10.388 -2.382 12.973 1.00 73.62 96 MET A O 1
ATOM 787 N N . LYS A 1 97 ? 11.412 -3.751 11.505 1.00 65.94 97 LYS A N 1
ATOM 788 C CA . LYS A 1 97 ? 12.181 -2.714 10.819 1.00 65.94 97 LYS A CA 1
ATOM 789 C C . LYS A 1 97 ? 11.600 -2.476 9.434 1.00 65.94 97 LYS A C 1
ATOM 791 O O . LYS A 1 97 ? 11.089 -3.391 8.791 1.00 65.94 97 LYS A O 1
ATOM 796 N N . LYS A 1 98 ? 11.673 -1.227 8.979 1.00 66.75 98 LYS A N 1
ATOM 797 C CA . LYS A 1 98 ? 11.260 -0.861 7.628 1.00 66.75 98 LYS A CA 1
ATOM 798 C C . LYS A 1 98 ? 12.217 -1.491 6.616 1.00 66.75 98 LYS A C 1
ATOM 800 O O . LYS A 1 98 ? 13.431 -1.354 6.736 1.00 66.75 98 LYS A O 1
ATOM 805 N N . ILE A 1 99 ? 11.633 -2.159 5.628 1.00 63.94 99 ILE A N 1
ATOM 806 C CA . ILE A 1 99 ? 12.354 -2.896 4.588 1.00 63.94 99 ILE A CA 1
ATOM 807 C C . ILE A 1 99 ? 12.860 -1.965 3.486 1.00 63.94 99 ILE A C 1
ATOM 809 O O . ILE A 1 99 ? 14.002 -2.088 3.052 1.00 63.94 99 ILE A O 1
ATOM 813 N N . SER A 1 100 ? 12.012 -1.043 3.026 1.00 60.09 100 SER A N 1
ATOM 814 C CA . SER A 1 100 ? 12.358 -0.142 1.928 1.00 60.09 100 SER A CA 1
ATOM 815 C C . SER A 1 100 ? 13.236 1.003 2.427 1.00 60.09 100 SER A C 1
ATOM 817 O O . SER A 1 100 ? 12.945 1.614 3.466 1.00 60.09 100 SER A O 1
ATOM 819 N N . THR A 1 101 ? 14.275 1.343 1.667 1.00 5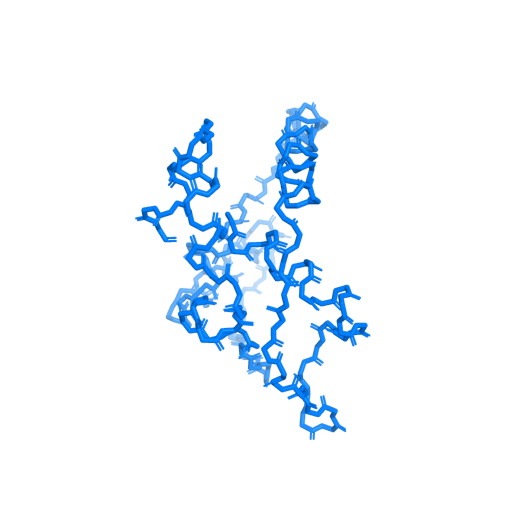9.41 101 THR A N 1
ATOM 820 C CA . THR A 1 101 ? 15.032 2.579 1.893 1.00 59.41 101 THR A CA 1
ATOM 821 C C . THR A 1 101 ? 14.135 3.790 1.590 1.00 59.41 101 THR A C 1
ATOM 823 O O . THR A 1 101 ? 13.033 3.669 1.042 1.00 59.41 101 THR A O 1
ATOM 826 N N . HIS A 1 102 ? 14.538 4.986 2.028 1.00 60.88 102 HIS A N 1
ATOM 827 C CA . HIS A 1 102 ? 13.775 6.208 1.735 1.00 60.88 102 HIS A CA 1
ATOM 828 C C . HIS A 1 102 ? 13.739 6.524 0.230 1.00 60.88 102 HIS A C 1
ATOM 830 O O . HIS A 1 102 ? 12.782 7.156 -0.233 1.00 60.88 102 HIS A O 1
ATOM 836 N N . ASN A 1 103 ? 14.733 6.040 -0.520 1.00 68.19 103 ASN A N 1
ATOM 837 C CA . ASN A 1 103 ? 14.916 6.329 -1.929 1.00 68.19 103 ASN A CA 1
ATOM 838 C C . ASN A 1 103 ? 14.722 5.076 -2.792 1.00 68.19 103 ASN A C 1
ATOM 840 O O . ASN A 1 103 ? 15.513 4.140 -2.758 1.00 68.19 103 ASN A O 1
ATOM 844 N N . LEU A 1 104 ? 13.666 5.095 -3.601 1.00 69.62 104 LEU A N 1
ATOM 845 C CA . LEU A 1 104 ? 13.332 4.017 -4.531 1.00 69.62 104 LEU A CA 1
ATOM 846 C C . LEU A 1 104 ? 14.410 3.799 -5.603 1.00 69.62 104 LEU A C 1
ATOM 848 O O . LEU A 1 104 ? 14.532 2.685 -6.108 1.00 69.62 104 LEU A O 1
ATOM 852 N N . ALA A 1 105 ? 15.195 4.835 -5.916 1.00 71.12 105 ALA A N 1
ATOM 853 C CA . ALA A 1 105 ? 16.303 4.741 -6.861 1.00 71.12 105 ALA A CA 1
ATOM 854 C C . ALA A 1 105 ? 17.397 3.768 -6.394 1.00 71.12 105 ALA A C 1
ATOM 856 O O . ALA A 1 105 ? 18.056 3.153 -7.224 1.00 71.12 105 ALA A O 1
ATOM 857 N N . ASP A 1 106 ? 17.550 3.576 -5.080 1.00 71.88 106 ASP A N 1
ATOM 858 C CA . ASP A 1 106 ? 18.553 2.659 -4.527 1.00 71.88 106 ASP A CA 1
ATOM 859 C C . ASP A 1 106 ? 18.120 1.186 -4.663 1.00 71.88 106 ASP A C 1
ATOM 861 O O . ASP A 1 106 ? 18.951 0.279 -4.646 1.00 71.88 106 ASP A O 1
ATOM 865 N N . ASP A 1 107 ? 16.812 0.944 -4.797 1.00 72.56 107 ASP A N 1
ATOM 866 C CA . ASP A 1 107 ? 16.216 -0.393 -4.820 1.00 72.56 107 ASP A CA 1
ATOM 867 C C . ASP A 1 107 ? 15.872 -0.877 -6.244 1.00 72.56 107 ASP A C 1
ATOM 869 O O . ASP A 1 107 ? 15.644 -2.076 -6.435 1.00 72.56 107 ASP A O 1
ATOM 873 N N . ILE A 1 108 ? 15.827 0.018 -7.242 1.00 79.88 108 ILE A N 1
ATOM 874 C CA . ILE A 1 108 ? 15.379 -0.277 -8.613 1.00 79.88 108 ILE A CA 1
ATOM 875 C C . ILE A 1 108 ? 16.500 -0.019 -9.620 1.00 79.88 108 ILE A C 1
ATOM 877 O O . ILE A 1 108 ? 16.946 1.109 -9.790 1.00 79.88 108 ILE A O 1
ATOM 881 N N . ILE A 1 109 ? 16.891 -1.056 -10.363 1.00 85.31 109 ILE A N 1
ATOM 882 C CA . ILE A 1 109 ? 17.953 -0.984 -11.378 1.00 85.31 109 ILE A CA 1
ATOM 883 C C . ILE A 1 109 ? 17.577 -0.023 -12.511 1.00 85.31 109 ILE A C 1
ATOM 885 O O . ILE A 1 109 ? 18.397 0.776 -12.946 1.00 85.31 109 ILE A O 1
ATOM 889 N N . ASN A 1 110 ? 16.340 -0.101 -12.998 1.00 86.31 110 ASN A N 1
ATOM 890 C CA . ASN A 1 110 ? 15.836 0.713 -14.103 1.00 86.31 110 ASN A CA 1
ATOM 891 C C . ASN A 1 110 ? 14.949 1.867 -13.609 1.00 86.31 110 ASN A C 1
ATOM 893 O O . ASN A 1 110 ? 13.882 2.122 -14.160 1.00 86.31 110 ASN A O 1
ATOM 897 N N . TYR A 1 111 ? 15.368 2.543 -12.534 1.00 85.62 111 TYR A N 1
ATOM 898 C CA . TYR A 1 111 ? 14.571 3.596 -11.903 1.00 85.62 111 TYR A CA 1
ATOM 899 C C . TYR A 1 111 ? 14.220 4.736 -12.868 1.00 85.62 111 TYR A C 1
ATOM 901 O O . TYR A 1 111 ? 13.057 5.121 -12.944 1.00 85.62 111 TYR A O 1
ATOM 909 N N . GLU A 1 112 ? 15.190 5.233 -13.638 1.00 87.31 112 GLU A N 1
ATOM 910 C CA . GLU A 1 112 ? 14.969 6.317 -14.608 1.00 87.31 112 GLU A CA 1
ATOM 911 C C . GLU A 1 112 ? 13.941 5.924 -15.679 1.00 87.31 112 GLU A C 1
ATOM 913 O O . GLU A 1 112 ? 13.012 6.680 -15.940 1.00 87.31 112 GLU A O 1
ATOM 918 N N . GLU A 1 113 ? 14.017 4.694 -16.203 1.00 88.06 113 GLU A N 1
ATOM 919 C CA . GLU A 1 113 ? 13.032 4.160 -17.156 1.00 88.06 113 GLU A CA 1
ATOM 920 C C . GLU A 1 113 ? 11.616 4.147 -16.560 1.00 88.06 113 GLU A C 1
ATOM 922 O O . GLU A 1 113 ? 10.644 4.508 -17.225 1.00 88.06 113 GLU A O 1
ATOM 927 N N . VAL A 1 114 ? 11.487 3.745 -15.291 1.00 87.88 114 VAL A N 1
ATOM 928 C CA . VAL A 1 114 ? 10.202 3.737 -14.581 1.00 87.88 114 VAL A CA 1
ATOM 929 C C . VAL A 1 114 ? 9.666 5.156 -14.402 1.00 87.88 114 VAL A C 1
ATOM 931 O O . VAL A 1 114 ? 8.470 5.378 -14.598 1.00 87.88 114 VAL A O 1
ATOM 934 N N . VAL A 1 115 ? 10.525 6.111 -14.035 1.00 88.31 115 VAL A N 1
ATOM 935 C CA . VAL A 1 115 ? 10.148 7.521 -13.866 1.00 88.31 115 VAL A CA 1
ATOM 936 C C . VAL A 1 115 ? 9.666 8.100 -15.190 1.00 88.31 115 VAL A C 1
ATOM 938 O O . VAL A 1 115 ? 8.538 8.587 -15.245 1.00 88.31 115 VAL A O 1
ATOM 941 N N . ASP A 1 116 ? 10.451 7.976 -16.259 1.00 90.56 116 ASP A N 1
ATOM 942 C CA . ASP A 1 116 ? 10.099 8.483 -17.590 1.00 90.56 116 ASP A CA 1
ATOM 943 C C . ASP A 1 116 ? 8.782 7.880 -18.088 1.00 90.56 116 ASP A C 1
ATOM 945 O O . ASP A 1 116 ? 7.902 8.583 -18.597 1.00 90.56 116 ASP A O 1
ATOM 949 N N . PHE A 1 117 ? 8.605 6.573 -17.880 1.00 90.62 117 PHE A N 1
ATOM 950 C CA . PHE A 1 117 ? 7.376 5.886 -18.241 1.00 90.62 117 PHE A CA 1
ATOM 951 C C . PHE A 1 117 ? 6.170 6.424 -17.462 1.00 90.62 117 PHE A C 1
ATOM 953 O O . PHE A 1 117 ? 5.149 6.746 -18.069 1.00 90.62 117 PHE A O 1
ATOM 960 N N . ILE A 1 118 ? 6.260 6.544 -16.131 1.00 88.75 118 ILE A N 1
ATOM 961 C CA . ILE A 1 118 ? 5.155 7.033 -15.290 1.00 88.75 118 ILE A CA 1
ATOM 962 C C . ILE A 1 118 ? 4.849 8.507 -15.573 1.00 88.75 118 ILE A C 1
ATOM 964 O O . ILE A 1 118 ? 3.668 8.870 -15.609 1.00 88.75 118 ILE A O 1
ATOM 968 N N . GLN A 1 119 ? 5.870 9.327 -15.833 1.00 90.50 119 GLN A N 1
ATOM 969 C CA . GLN A 1 119 ? 5.737 10.740 -16.193 1.00 90.50 119 GLN A CA 1
ATOM 970 C C . GLN A 1 119 ? 4.880 10.922 -17.454 1.00 90.50 119 GLN A C 1
ATOM 972 O O . GLN A 1 119 ? 4.093 11.862 -17.540 1.00 90.50 119 GLN A O 1
ATOM 977 N N . ALA A 1 120 ? 4.967 9.987 -18.405 1.00 91.25 120 ALA A N 1
ATOM 978 C CA . ALA A 1 120 ? 4.152 9.979 -19.619 1.00 91.25 120 ALA A CA 1
ATOM 979 C C . ALA A 1 120 ? 2.696 9.506 -19.406 1.00 91.25 120 ALA A C 1
ATOM 981 O O . ALA A 1 120 ? 1.910 9.476 -20.355 1.00 91.25 120 ALA A O 1
ATOM 982 N N . THR A 1 121 ? 2.302 9.128 -18.183 1.00 90.62 121 THR A N 1
ATOM 983 C CA . THR A 1 121 ? 0.949 8.637 -17.870 1.00 90.62 121 THR A CA 1
ATOM 984 C C . THR A 1 121 ? 0.136 9.616 -17.014 1.00 90.62 121 THR A C 1
ATOM 986 O O . THR A 1 121 ? 0.644 10.576 -16.430 1.00 90.62 121 THR A O 1
ATOM 989 N N . LYS A 1 122 ? -1.160 9.320 -16.830 1.00 90.06 122 LYS A N 1
ATOM 990 C CA . LYS A 1 122 ? -2.027 10.033 -15.868 1.00 90.06 122 LYS A CA 1
ATOM 991 C C . LYS A 1 122 ? -1.562 9.915 -14.403 1.00 90.06 122 LYS A C 1
ATOM 993 O O . LYS A 1 122 ? -2.108 10.582 -13.528 1.00 90.06 122 LYS A O 1
ATOM 998 N N . TYR A 1 123 ? -0.577 9.061 -14.131 1.00 87.44 123 TYR A N 1
ATOM 999 C CA . TYR A 1 123 ? -0.070 8.746 -12.800 1.00 87.44 123 TYR A CA 1
ATOM 1000 C C . TYR A 1 123 ? 1.215 9.501 -12.421 1.00 87.44 123 TYR A C 1
ATOM 1002 O O . TYR A 1 123 ? 1.794 9.202 -11.378 1.00 87.44 123 TYR A O 1
ATOM 1010 N N . HIS A 1 124 ? 1.638 10.489 -13.218 1.00 85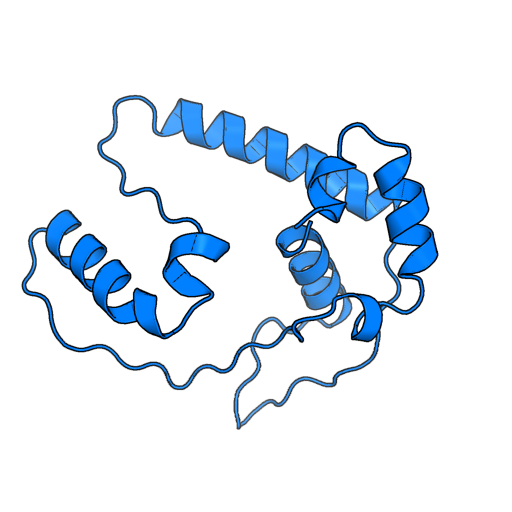.50 124 HIS A N 1
ATOM 1011 C CA . HIS A 1 124 ? 2.815 11.331 -12.949 1.00 85.50 124 HIS A CA 1
ATOM 1012 C C . HIS A 1 124 ? 2.821 11.950 -11.539 1.00 85.50 124 HIS A C 1
ATOM 1014 O O . HIS A 1 124 ? 3.869 12.031 -10.912 1.00 85.50 124 HIS A O 1
ATOM 1020 N N . HIS A 1 125 ? 1.653 12.287 -10.982 1.00 84.56 125 HIS A N 1
ATOM 1021 C CA . HIS A 1 125 ? 1.510 12.818 -9.618 1.00 84.56 125 HIS A CA 1
ATOM 1022 C C . HIS A 1 125 ? 2.063 11.889 -8.517 1.00 84.56 125 HIS A C 1
ATOM 1024 O O . HIS A 1 125 ? 2.304 12.324 -7.392 1.00 84.56 125 HIS A O 1
ATOM 1030 N N . PHE A 1 126 ? 2.279 10.600 -8.805 1.00 78.00 126 PHE A N 1
ATOM 1031 C CA . PHE A 1 126 ? 2.940 9.693 -7.867 1.00 78.00 126 PHE A CA 1
ATOM 1032 C C . PHE A 1 126 ? 4.469 9.819 -7.834 1.00 78.00 126 PHE A C 1
ATOM 1034 O O . PHE A 1 126 ? 5.082 9.164 -6.992 1.00 78.00 126 PHE A O 1
ATOM 1041 N N . LEU A 1 127 ? 5.076 10.596 -8.735 1.00 75.75 127 LEU A N 1
ATOM 1042 C CA . LEU A 1 127 ? 6.516 10.876 -8.758 1.00 75.75 127 LEU A CA 1
ATOM 1043 C C . LEU A 1 127 ? 6.892 12.068 -7.867 1.00 75.75 127 LEU A C 1
ATOM 1045 O O . LEU A 1 127 ? 8.040 12.182 -7.455 1.00 75.75 127 LEU A O 1
ATOM 1049 N N . GLU A 1 128 ? 5.925 12.921 -7.528 1.00 62.91 128 GLU A N 1
ATOM 1050 C CA . GLU A 1 128 ? 6.130 14.141 -6.737 1.00 62.91 128 GLU A CA 1
ATOM 1051 C C . GLU A 1 128 ? 6.099 13.901 -5.208 1.00 62.91 128 GLU A C 1
ATOM 1053 O O . GLU A 1 128 ? 6.204 14.859 -4.446 1.00 62.91 128 GLU A O 1
ATOM 1058 N N . ASN A 1 129 ? 5.970 12.640 -4.746 1.00 46.31 129 ASN A N 1
ATOM 1059 C CA . ASN A 1 129 ? 5.814 12.259 -3.324 1.00 46.31 129 ASN A CA 1
ATOM 1060 C C . ASN A 1 129 ? 6.687 11.068 -2.858 1.00 46.31 129 ASN A C 1
ATOM 1062 O O . ASN A 1 129 ? 6.496 9.913 -3.309 1.00 46.31 129 ASN A O 1
#

Sequence (129 aa):
MRKAISDLSANARRQWHDTPENPLLKAPISIDCQKLIKFIEWCEKMNRKEEQVIQGLSCLHLIYETHLLNSETHQQTIDNIFSYLGTYSVPVKTKMKKISTHNLADDIINYEEVVDFIQATKYHHFLEN

Secondary structure (DSSP, 8-state):
-HHHHHHHHHHHHT----BTTB------B---HHHHHHHHHHHHHHHHHHHHHSTTS------HHHHTSSGGGHHHHHHHHHHHTT-------------S-S-GGGTBTTHHHHHHHHHTSTTGGGS--

pLDDT: mean 81.17, std 11.5, range [46.31, 96.19]